Protein AF-A0A195DJN8-F1 (afdb_monomer_lite)

InterPro domains:
  IPR000048 IQ motif, EF-hand binding site [PF00612] (98-115)
  IPR000048 IQ motif, EF-hand binding site [SM00015] (95-117)
  IPR043408 IQ domain-containing protein K [PTHR34927] (9-127)

Foldseek 3Di:
DDPDQDPVNCCVPPPCVLQVVQLVVLVVVCVVVVVVVDVQAPDDSVQSSQQCCVQPPPVCVCSVVVRDRSCRDPVSVVVCVVVPDPDRDVVRYDDPVRVVVVVVVVVVVVVVCVDPVNVVVVVVVVVVD

Secondary structure (DSSP, 8-state):
--TT--HHHHIIIIIHHHHHHHHHHHHHHHHHTTTTT-SS-S--HHHHHHHHHHHT-TT-THHHHS---GGGSHHHHHHHHHSPPPPPPHHHHS-HHHHHHHHHHHHHHHHHHHSHHHHHHHHHHHH--

Radius of gyration: 24.48 Å; chains: 1; bounding box: 56×35×69 Å

pLDDT: mean 92.38, std 8.27, range [47.19, 98.31]

Organism: NCBI:txid471704

Sequence (129 aa):
MNSSESVPDYLNKNIFPILLNAMEEMLLEADRRNALETHKCSFNGLDYLAEILWNRNSRHPSRLCTWQGVFNIPQFKLWLKLHPRPIYPKSWLWTKEEAALHIQRYVRGWLVRKKTDVQEMRQFWKVLV

Structure (mmCIF, N/CA/C/O backbone):
data_AF-A0A195DJN8-F1
#
_entry.id   AF-A0A195DJN8-F1
#
loop_
_atom_site.group_PDB
_atom_site.id
_atom_site.type_symbol
_atom_site.label_atom_id
_atom_site.label_alt_id
_atom_site.label_comp_id
_atom_site.label_asym_id
_atom_site.label_entity_id
_atom_site.label_seq_id
_atom_site.pdbx_PDB_ins_code
_atom_site.Cartn_x
_atom_site.Cartn_y
_atom_site.Cartn_z
_atom_site.occupancy
_atom_site.B_iso_or_equiv
_atom_site.auth_seq_id
_atom_site.auth_comp_id
_atom_site.auth_asym_id
_atom_site.auth_atom_id
_atom_site.pdbx_PDB_model_num
ATOM 1 N N . MET A 1 1 ? -22.239 -10.154 32.881 1.00 47.19 1 MET A N 1
ATOM 2 C CA . MET A 1 1 ? -22.481 -9.372 31.650 1.00 47.19 1 MET A CA 1
ATOM 3 C C . MET A 1 1 ? -23.629 -8.430 31.959 1.00 47.19 1 MET A C 1
ATOM 5 O O . MET A 1 1 ? -24.714 -8.927 32.222 1.00 47.19 1 MET A O 1
ATOM 9 N N . ASN A 1 2 ? -23.383 -7.120 32.055 1.00 49.97 2 ASN A N 1
ATOM 10 C CA . ASN A 1 2 ? -24.451 -6.165 32.357 1.00 49.97 2 ASN A CA 1
ATOM 11 C C . ASN A 1 2 ? -25.369 -6.039 31.141 1.00 49.97 2 ASN A C 1
ATOM 13 O O . ASN A 1 2 ? -24.954 -5.628 30.061 1.00 49.97 2 ASN A O 1
ATOM 17 N N . SER A 1 3 ? -26.615 -6.441 31.334 1.00 65.19 3 SER A N 1
ATOM 18 C CA . SER A 1 3 ? -27.728 -6.283 30.412 1.00 65.19 3 SER A CA 1
ATOM 19 C C . SER A 1 3 ? -28.087 -4.800 30.271 1.00 65.19 3 SER A C 1
ATOM 21 O O . SER A 1 3 ? -28.714 -4.249 31.172 1.00 65.19 3 SER A O 1
ATOM 23 N N . SER A 1 4 ? -27.634 -4.173 29.173 1.00 72.06 4 SER A N 1
ATOM 24 C CA . SER A 1 4 ? -28.248 -3.030 28.445 1.00 72.06 4 SER A CA 1
ATOM 25 C C . SER A 1 4 ? -27.249 -2.101 27.728 1.00 72.06 4 SER A C 1
ATOM 27 O O . SER A 1 4 ? -27.615 -0.982 27.386 1.00 72.06 4 SER A O 1
ATOM 29 N N . GLU A 1 5 ? -26.003 -2.508 27.450 1.00 78.00 5 GLU A N 1
ATOM 30 C CA . GLU A 1 5 ? -25.167 -1.681 26.561 1.00 78.00 5 GLU A CA 1
ATOM 31 C C . GLU A 1 5 ? -25.736 -1.759 25.136 1.00 78.00 5 GLU A C 1
ATOM 33 O O . GLU A 1 5 ? -25.813 -2.841 24.545 1.00 78.00 5 GLU A O 1
ATOM 38 N N . SER A 1 6 ? -26.205 -0.624 24.610 1.00 92.44 6 SER A N 1
ATOM 39 C CA . SER A 1 6 ? -26.686 -0.554 23.235 1.00 92.44 6 SER A CA 1
ATOM 40 C C . SER A 1 6 ? -25.517 -0.784 22.272 1.00 92.44 6 SER A C 1
ATOM 42 O O . SER A 1 6 ? -24.358 -0.522 22.602 1.00 92.44 6 SER A O 1
ATOM 44 N N . VAL A 1 7 ? -25.796 -1.275 21.061 1.00 94.75 7 VAL A N 1
ATOM 45 C CA . VAL A 1 7 ? -24.742 -1.464 20.046 1.00 94.75 7 VAL A CA 1
ATOM 46 C C . VAL A 1 7 ? -23.931 -0.172 19.821 1.00 94.75 7 VAL A C 1
ATOM 48 O O . VAL A 1 7 ? -22.701 -0.259 19.823 1.00 94.75 7 VAL A O 1
ATOM 51 N N . PRO A 1 8 ? -24.553 1.022 19.695 1.00 95.19 8 PRO A N 1
ATOM 52 C CA . PRO A 1 8 ? -23.814 2.283 19.621 1.00 95.19 8 PRO A CA 1
ATOM 53 C C . PRO A 1 8 ? -22.890 2.537 20.816 1.00 95.19 8 PRO A C 1
ATOM 55 O O . PRO A 1 8 ? -21.738 2.918 20.614 1.00 95.19 8 PRO A O 1
ATOM 58 N N . ASP A 1 9 ? -23.354 2.289 22.043 1.00 96.00 9 ASP A N 1
ATOM 59 C CA . ASP A 1 9 ? -22.544 2.505 23.248 1.00 96.00 9 ASP A CA 1
ATOM 60 C C . ASP A 1 9 ? -21.325 1.582 23.270 1.00 96.00 9 ASP A C 1
ATOM 62 O O . ASP A 1 9 ? -20.206 2.029 23.531 1.00 96.00 9 ASP A O 1
ATOM 66 N N . TYR A 1 10 ? -21.514 0.312 22.896 1.00 95.19 10 TYR A N 1
ATOM 67 C CA . TYR A 1 10 ? -20.417 -0.643 22.795 1.00 95.19 10 TYR A CA 1
ATOM 68 C C . TYR A 1 10 ? -19.367 -0.193 21.770 1.00 95.19 10 TYR A C 1
ATOM 70 O O . TYR A 1 10 ? -18.168 -0.254 22.057 1.00 95.19 10 TYR A O 1
ATOM 78 N N . LEU A 1 11 ? -19.792 0.272 20.589 1.00 95.94 11 LEU A N 1
ATOM 79 C CA . LEU A 1 11 ? -18.881 0.755 19.546 1.00 95.94 11 LEU A CA 1
ATOM 80 C C . LEU A 1 11 ? -18.117 2.002 20.001 1.00 95.94 11 LEU A C 1
ATOM 82 O O . LEU A 1 11 ? -16.886 2.020 19.913 1.00 95.94 11 LEU A O 1
ATOM 86 N N . ASN A 1 12 ? -18.830 2.996 20.539 1.00 96.06 12 ASN A N 1
ATOM 87 C CA . ASN A 1 12 ? -18.260 4.250 21.036 1.00 96.06 12 ASN A CA 1
ATOM 88 C C . ASN A 1 12 ? -17.237 4.020 22.149 1.00 96.06 12 ASN A C 1
ATOM 90 O O . ASN A 1 12 ? -16.219 4.704 22.208 1.00 96.06 12 ASN A O 1
ATOM 94 N N . LYS A 1 13 ? -17.492 3.047 23.025 1.00 95.31 13 LYS A N 1
ATOM 95 C CA . LYS A 1 13 ? -16.637 2.773 24.178 1.00 95.31 13 LYS A CA 1
ATOM 96 C C . LYS A 1 13 ? -15.462 1.853 23.859 1.00 95.31 13 LYS A C 1
ATOM 98 O O . LYS A 1 13 ? -14.372 2.067 24.380 1.00 95.31 13 LYS A O 1
ATOM 103 N N . ASN A 1 14 ? -15.672 0.817 23.044 1.00 93.00 14 ASN A N 1
ATOM 104 C CA . ASN A 1 14 ? -14.712 -0.286 22.917 1.00 93.00 14 ASN A CA 1
ATOM 105 C C . ASN A 1 14 ? -14.000 -0.344 21.559 1.00 93.00 14 ASN A C 1
ATOM 107 O O . ASN A 1 14 ? -12.897 -0.884 21.489 1.00 93.00 14 ASN A O 1
ATOM 111 N N . ILE A 1 15 ? -14.608 0.170 20.483 1.00 94.00 15 ILE A N 1
ATOM 112 C CA . ILE A 1 15 ? -14.088 0.008 19.114 1.00 94.00 15 ILE A CA 1
ATOM 113 C C . ILE A 1 15 ? -13.551 1.327 18.565 1.00 94.00 15 ILE A C 1
ATOM 115 O O . ILE A 1 15 ? -12.386 1.405 18.173 1.00 94.00 15 ILE A O 1
ATOM 119 N N . PHE A 1 16 ? -14.375 2.374 18.553 1.00 96.00 16 PHE A N 1
ATOM 120 C CA . PHE A 1 16 ? -14.033 3.653 17.933 1.00 96.00 16 PHE A CA 1
ATOM 121 C C . PHE A 1 16 ? -12.806 4.347 18.527 1.00 96.00 16 PHE A C 1
ATOM 123 O O . PHE A 1 16 ? -12.021 4.849 17.729 1.00 96.00 16 PHE A O 1
ATOM 130 N N . PRO A 1 17 ? -12.531 4.319 19.845 1.00 95.62 17 PRO A N 1
ATOM 131 C CA . PRO A 1 17 ? -11.326 4.956 20.374 1.00 95.62 17 PRO A CA 1
ATOM 132 C C . PRO A 1 17 ? -10.034 4.371 19.792 1.00 95.62 17 PRO A C 1
ATOM 134 O O . PRO A 1 17 ? -9.046 5.075 19.636 1.00 95.62 17 PRO A O 1
ATOM 137 N N . ILE A 1 18 ? -10.026 3.082 19.446 1.00 94.69 18 ILE A N 1
ATOM 138 C CA . ILE A 1 18 ? -8.861 2.431 18.834 1.00 94.69 18 ILE A CA 1
ATOM 139 C C . ILE A 1 18 ? -8.890 2.636 17.319 1.00 94.69 18 ILE A C 1
ATOM 141 O O . ILE A 1 18 ? -7.882 2.997 16.715 1.00 94.69 18 ILE A O 1
ATOM 145 N N . LEU A 1 19 ? -10.050 2.399 16.704 1.00 96.00 19 LEU A N 1
ATOM 146 C CA . LEU A 1 19 ? -10.188 2.406 15.254 1.00 96.00 19 LEU A CA 1
ATOM 147 C C . LEU A 1 19 ? -10.061 3.812 14.659 1.00 96.00 19 LEU A C 1
ATOM 149 O O . LEU A 1 19 ? -9.367 3.960 13.662 1.00 96.00 19 LEU A O 1
ATOM 153 N N . LEU A 1 20 ? -10.678 4.833 15.261 1.00 97.50 20 LEU A N 1
ATOM 154 C CA . LEU A 1 20 ? -10.609 6.211 14.762 1.00 97.50 20 LEU A CA 1
ATOM 155 C C . LEU A 1 20 ? -9.179 6.750 14.816 1.00 97.50 20 LEU A C 1
ATOM 157 O O . LEU A 1 20 ? -8.717 7.293 13.821 1.00 97.50 20 LEU A O 1
ATOM 161 N N . ASN A 1 21 ? -8.451 6.502 15.910 1.00 96.25 21 ASN A N 1
ATOM 162 C CA . ASN A 1 21 ? -7.038 6.876 16.016 1.00 96.25 21 ASN A CA 1
ATOM 163 C C . ASN A 1 21 ? -6.187 6.186 14.932 1.00 96.25 21 ASN A C 1
ATOM 165 O O . ASN A 1 21 ? -5.385 6.824 14.256 1.00 96.25 21 ASN A O 1
ATOM 169 N N . ALA A 1 22 ? -6.396 4.884 14.704 1.00 97.38 22 ALA A N 1
ATOM 170 C CA . ALA A 1 22 ? -5.688 4.164 13.644 1.00 97.38 22 ALA A CA 1
ATOM 171 C C . ALA A 1 22 ? -6.072 4.657 12.233 1.00 97.38 22 ALA A C 1
ATOM 173 O O . ALA A 1 22 ? -5.229 4.675 11.337 1.00 97.38 22 ALA A O 1
ATOM 174 N N . MET A 1 23 ? -7.332 5.052 12.022 1.00 98.06 23 MET A N 1
ATOM 175 C CA . MET A 1 23 ? -7.810 5.622 10.760 1.00 98.06 23 MET A CA 1
ATOM 176 C C . MET A 1 23 ? -7.237 7.013 10.502 1.00 98.06 23 MET A C 1
ATOM 178 O O . MET A 1 23 ? -6.890 7.302 9.361 1.00 98.06 23 MET A O 1
ATOM 182 N N . GLU A 1 24 ? -7.099 7.847 11.530 1.00 98.00 24 GLU A N 1
ATOM 183 C CA . GLU A 1 24 ? -6.436 9.148 11.428 1.00 98.00 24 GLU A CA 1
ATOM 184 C C . GLU A 1 24 ? -4.978 8.978 10.977 1.00 98.00 24 GLU A C 1
ATOM 186 O O . GLU A 1 24 ? -4.579 9.551 9.964 1.00 98.00 24 GLU A O 1
ATOM 191 N N . GLU A 1 25 ? -4.210 8.102 11.636 1.00 97.62 25 GLU A N 1
ATOM 192 C CA . GLU A 1 25 ? -2.831 7.788 11.229 1.00 97.62 25 GLU A CA 1
ATOM 193 C C . GLU A 1 25 ? -2.758 7.221 9.803 1.00 97.62 25 GLU A C 1
ATOM 195 O O . GLU A 1 25 ? -1.872 7.581 9.027 1.00 97.62 25 GLU A O 1
ATOM 200 N N . MET A 1 26 ? -3.714 6.365 9.431 1.00 97.94 26 MET A N 1
ATOM 201 C CA . MET A 1 26 ? -3.807 5.810 8.080 1.00 97.94 26 MET A CA 1
ATOM 202 C C . MET A 1 26 ? -4.036 6.896 7.028 1.00 97.94 26 MET A C 1
ATOM 204 O O . MET A 1 26 ? -3.400 6.854 5.976 1.00 97.94 26 MET A O 1
ATOM 208 N N . LEU A 1 27 ? -4.904 7.872 7.305 1.00 97.50 27 LEU A N 1
ATOM 209 C CA . LEU A 1 27 ? -5.178 8.987 6.397 1.00 97.50 27 LEU A CA 1
ATOM 210 C C . LEU A 1 27 ? -3.981 9.934 6.280 1.00 97.50 27 LEU A C 1
ATOM 212 O O . LEU A 1 27 ? -3.658 10.350 5.170 1.00 97.50 27 LEU A O 1
ATOM 216 N N . LEU A 1 28 ? -3.283 10.214 7.384 1.00 97.62 28 LEU A N 1
ATOM 217 C CA . LEU A 1 28 ? -2.043 10.996 7.362 1.00 97.62 28 LEU A CA 1
ATOM 218 C C . LEU A 1 28 ? -0.954 10.303 6.532 1.00 97.62 28 LEU A C 1
ATOM 220 O O . LEU A 1 28 ? -0.271 10.942 5.734 1.00 97.62 28 LEU A O 1
ATOM 224 N N . GLU A 1 29 ? -0.805 8.984 6.668 1.00 96.31 29 GLU A N 1
ATOM 225 C CA . GLU A 1 29 ? 0.146 8.221 5.857 1.00 96.31 29 GLU A CA 1
ATOM 226 C C . GLU A 1 29 ? -0.280 8.148 4.382 1.00 96.31 29 GLU A C 1
ATOM 228 O O . GLU A 1 29 ? 0.573 8.192 3.489 1.00 96.31 29 GLU A O 1
ATOM 233 N N . ALA A 1 30 ? -1.585 8.056 4.111 1.00 95.81 30 ALA A N 1
ATOM 234 C CA . ALA A 1 30 ? -2.126 8.111 2.759 1.00 95.81 30 ALA A CA 1
ATOM 235 C C . ALA A 1 30 ? -1.793 9.452 2.092 1.00 95.81 30 ALA A C 1
ATOM 237 O O . ALA A 1 30 ? -1.301 9.462 0.963 1.00 95.81 30 ALA A O 1
ATOM 238 N N . ASP A 1 31 ? -1.999 10.563 2.800 1.00 95.50 31 ASP A N 1
ATOM 239 C CA . ASP A 1 31 ? -1.661 11.911 2.340 1.00 95.50 31 ASP A CA 1
ATOM 240 C C . ASP A 1 31 ? -0.154 12.058 2.090 1.00 95.50 31 ASP A C 1
ATOM 242 O O . ASP A 1 31 ? 0.273 12.420 0.994 1.00 95.50 31 ASP A O 1
ATOM 246 N N . ARG A 1 32 ? 0.679 11.614 3.043 1.00 94.06 32 ARG A N 1
ATOM 247 C CA . ARG A 1 32 ? 2.148 11.617 2.915 1.00 94.06 32 ARG A CA 1
ATOM 248 C C . ARG A 1 32 ? 2.645 10.862 1.677 1.00 94.06 32 ARG A C 1
ATOM 250 O O . ARG A 1 32 ? 3.702 11.183 1.134 1.00 94.06 32 ARG A O 1
ATOM 257 N N . ARG A 1 33 ? 1.916 9.831 1.238 1.00 90.62 33 ARG A N 1
ATOM 258 C CA . ARG A 1 33 ? 2.216 9.037 0.030 1.00 90.62 33 ARG A CA 1
ATOM 259 C C . ARG A 1 33 ? 1.482 9.522 -1.222 1.00 90.62 33 ARG A C 1
ATOM 261 O O . ARG A 1 33 ? 1.561 8.857 -2.255 1.00 90.62 33 ARG A O 1
ATOM 268 N N . ASN A 1 34 ? 0.773 10.643 -1.137 1.00 90.44 34 ASN A N 1
ATOM 269 C CA . ASN A 1 34 ? -0.107 11.182 -2.167 1.00 90.44 34 ASN A CA 1
ATOM 270 C C . ASN A 1 34 ? -1.176 10.188 -2.668 1.00 90.44 34 ASN A C 1
ATOM 272 O O . ASN A 1 34 ? -1.603 10.222 -3.824 1.00 90.44 34 ASN A O 1
ATOM 276 N N . ALA A 1 35 ? -1.587 9.253 -1.810 1.00 92.50 35 ALA A N 1
ATOM 277 C CA . ALA A 1 35 ? -2.550 8.204 -2.129 1.00 92.50 35 ALA A CA 1
ATOM 278 C C . ALA A 1 35 ? -4.003 8.709 -2.126 1.00 92.50 35 ALA A C 1
ATOM 280 O O . ALA A 1 35 ? -4.870 8.049 -2.693 1.00 92.50 35 ALA A O 1
ATOM 281 N N . LEU A 1 36 ? -4.268 9.871 -1.514 1.00 91.94 36 LEU A N 1
ATOM 282 C CA . LEU A 1 36 ? -5.586 10.514 -1.534 1.00 91.94 36 LEU A CA 1
ATOM 283 C C . LEU A 1 36 ? -5.918 11.095 -2.917 1.00 91.94 36 LEU A C 1
ATOM 285 O O . LEU A 1 36 ? -7.062 11.018 -3.357 1.00 91.94 36 LEU A O 1
ATOM 289 N N . GLU A 1 37 ? -4.910 11.609 -3.624 1.00 89.88 37 GLU A N 1
ATOM 290 C CA . GLU A 1 37 ? -5.054 12.130 -4.989 1.00 89.88 37 GLU A CA 1
ATOM 291 C C . GLU A 1 37 ? -4.753 11.059 -6.052 1.00 89.88 37 GLU A C 1
ATOM 293 O O . GLU A 1 37 ? -5.339 11.041 -7.137 1.00 89.88 37 GLU A O 1
ATOM 298 N N . THR A 1 38 ? -3.841 10.126 -5.752 1.00 86.19 38 THR A N 1
ATOM 299 C CA . THR A 1 38 ? -3.386 9.108 -6.707 1.00 86.19 38 THR A CA 1
ATOM 300 C C . THR A 1 38 ? -4.190 7.816 -6.582 1.00 86.19 38 THR A C 1
ATOM 302 O O . THR A 1 38 ? -3.844 6.916 -5.817 1.00 86.19 38 THR A O 1
ATOM 305 N N . HIS A 1 39 ? -5.201 7.650 -7.439 1.00 75.75 39 HIS A N 1
ATOM 306 C CA . HIS A 1 39 ? -6.042 6.440 -7.483 1.00 75.75 39 HIS A CA 1
ATOM 307 C C . HIS A 1 39 ? -5.293 5.119 -7.752 1.00 75.75 39 HIS A C 1
ATOM 309 O O . HIS A 1 39 ? -5.834 4.041 -7.517 1.00 75.75 39 HIS A O 1
ATOM 315 N N . LYS A 1 40 ? -4.078 5.177 -8.307 1.00 83.25 40 LYS A N 1
ATOM 316 C CA . LYS A 1 40 ? -3.286 4.012 -8.731 1.00 83.25 40 LYS A CA 1
ATOM 317 C C . LYS A 1 40 ? -1.918 4.028 -8.056 1.00 83.25 40 LYS A C 1
ATOM 319 O O . LYS A 1 40 ? -0.926 4.400 -8.676 1.00 83.25 40 LYS A O 1
ATOM 324 N N . CYS A 1 41 ? -1.880 3.638 -6.788 1.00 85.19 41 CYS A N 1
ATOM 325 C CA . CYS A 1 41 ? -0.665 3.607 -5.980 1.00 85.19 41 CYS A CA 1
ATOM 326 C C . CYS A 1 41 ? -0.513 2.275 -5.232 1.00 85.19 41 CYS A C 1
ATOM 328 O O . CYS A 1 41 ? -1.402 1.422 -5.240 1.00 85.19 41 CYS A O 1
ATOM 330 N N . SER A 1 42 ? 0.645 2.092 -4.602 1.00 87.88 42 SER A N 1
ATOM 331 C CA . SER A 1 42 ? 0.984 0.899 -3.824 1.00 87.88 42 SER A CA 1
ATOM 332 C C . SER A 1 42 ? 0.379 0.896 -2.423 1.00 87.88 42 SER A C 1
ATOM 334 O O . SER A 1 42 ? 0.394 -0.137 -1.753 1.00 87.88 42 SER A O 1
ATOM 336 N N . PHE A 1 43 ? -0.123 2.043 -1.960 1.00 92.38 43 PHE A N 1
ATOM 337 C CA . PHE A 1 43 ? -0.672 2.181 -0.622 1.00 92.38 43 PHE A CA 1
ATOM 338 C C . PHE A 1 43 ? -2.052 1.527 -0.523 1.00 92.38 43 PHE A C 1
ATOM 340 O O . PHE A 1 43 ? -2.925 1.739 -1.361 1.00 92.38 43 PHE A O 1
ATOM 347 N N . ASN A 1 44 ? -2.257 0.749 0.538 1.00 92.19 44 ASN A N 1
ATOM 348 C CA . ASN A 1 44 ? -3.531 0.124 0.853 1.00 92.19 44 ASN A CA 1
ATOM 349 C C . ASN A 1 44 ? -3.888 0.433 2.312 1.00 92.19 44 ASN A C 1
ATOM 351 O O . ASN A 1 44 ? -3.194 0.002 3.233 1.00 92.19 44 ASN A O 1
ATOM 355 N N . GLY A 1 45 ? -4.977 1.177 2.521 1.00 94.88 45 GLY A N 1
ATOM 356 C CA . GLY A 1 45 ? -5.393 1.598 3.861 1.00 94.88 45 GLY A CA 1
ATOM 357 C C . GLY A 1 45 ? -5.797 0.434 4.771 1.00 94.88 45 GLY A C 1
ATOM 358 O O . GLY A 1 45 ? -5.525 0.473 5.967 1.00 94.88 45 GLY A O 1
ATOM 359 N N . LEU A 1 46 ? -6.382 -0.636 4.221 1.00 94.50 46 LEU A N 1
ATOM 360 C CA . LEU A 1 46 ? -6.745 -1.824 5.003 1.00 94.50 46 LEU A CA 1
ATOM 361 C C . LEU A 1 46 ? -5.506 -2.589 5.471 1.00 94.50 46 LEU A C 1
ATOM 363 O O . LEU A 1 46 ? -5.477 -3.064 6.603 1.00 94.50 46 LEU A O 1
ATOM 367 N N . ASP A 1 47 ? -4.479 -2.678 4.625 1.00 95.38 47 ASP A N 1
ATOM 368 C CA . ASP A 1 47 ? -3.197 -3.282 4.993 1.00 95.38 47 ASP A CA 1
ATOM 369 C C . ASP A 1 47 ? -2.526 -2.503 6.125 1.00 95.38 47 ASP A C 1
ATOM 371 O O . ASP A 1 47 ? -2.059 -3.095 7.097 1.00 95.38 47 ASP A O 1
ATOM 375 N N . TYR A 1 48 ? -2.534 -1.172 6.020 1.00 96.75 48 TYR A N 1
ATOM 376 C CA . TYR A 1 48 ? -1.985 -0.290 7.043 1.00 96.75 48 TYR A CA 1
ATOM 377 C C . TYR A 1 48 ? -2.729 -0.430 8.380 1.00 96.75 48 TYR A C 1
ATOM 379 O O . TYR A 1 48 ? -2.107 -0.626 9.425 1.00 96.75 48 TYR A O 1
ATOM 387 N N . LEU A 1 49 ? -4.068 -0.412 8.352 1.00 97.31 49 LEU A N 1
ATOM 388 C CA . LEU A 1 49 ? -4.889 -0.626 9.547 1.00 97.31 49 LEU A CA 1
ATOM 389 C C . LEU A 1 49 ? -4.637 -2.002 10.170 1.00 97.31 49 LEU A C 1
ATOM 391 O O . LEU A 1 49 ? -4.481 -2.100 11.386 1.00 97.31 49 LEU A O 1
ATOM 395 N N . ALA A 1 50 ? -4.565 -3.061 9.361 1.00 95.88 50 ALA A N 1
ATOM 396 C CA . ALA A 1 50 ? -4.286 -4.407 9.853 1.00 95.88 50 ALA A CA 1
ATOM 397 C C . ALA A 1 50 ? -2.920 -4.486 10.553 1.00 95.88 50 ALA A C 1
ATOM 399 O O . ALA A 1 50 ? -2.812 -5.109 11.611 1.00 95.88 50 ALA A O 1
ATOM 400 N N . GLU A 1 51 ? -1.898 -3.824 10.004 1.00 97.19 51 GLU A N 1
ATOM 401 C CA . GLU A 1 51 ? -0.571 -3.740 10.613 1.00 97.19 51 GLU A CA 1
ATOM 402 C C . GLU A 1 51 ? -0.604 -3.039 11.974 1.00 97.19 51 GLU A C 1
ATOM 404 O O . GLU A 1 51 ? -0.127 -3.593 12.969 1.00 97.19 51 GLU A O 1
ATOM 409 N N . ILE A 1 52 ? -1.199 -1.845 12.046 1.00 96.69 52 ILE A N 1
ATOM 410 C CA . ILE A 1 52 ? -1.262 -1.077 13.295 1.00 96.69 52 ILE A CA 1
ATOM 411 C C . ILE A 1 52 ? -2.059 -1.832 14.357 1.00 96.69 52 ILE A C 1
ATOM 413 O O . ILE A 1 52 ? -1.580 -2.005 15.479 1.00 96.69 52 ILE A O 1
ATOM 417 N N . LEU A 1 53 ? -3.254 -2.317 14.012 1.00 95.88 53 LEU A N 1
ATOM 418 C CA . LEU A 1 53 ? -4.133 -3.004 14.960 1.00 95.88 53 LEU A CA 1
ATOM 419 C C . LEU A 1 53 ? -3.513 -4.311 15.471 1.00 95.88 53 LEU A C 1
ATOM 421 O O . LEU A 1 53 ? -3.709 -4.678 16.631 1.00 95.88 53 LEU A O 1
ATOM 425 N N . TRP A 1 54 ? -2.736 -5.010 14.640 1.00 96.25 54 TRP A N 1
ATOM 426 C CA . TRP A 1 54 ? -2.016 -6.212 15.057 1.00 96.25 54 TRP A CA 1
ATOM 427 C C . TRP A 1 54 ? -0.893 -5.913 16.049 1.00 96.25 54 TRP A C 1
ATOM 429 O O . TRP A 1 54 ? -0.792 -6.591 17.081 1.00 96.25 54 TRP A O 1
ATOM 439 N N . ASN A 1 55 ? -0.045 -4.933 15.721 1.00 96.62 55 ASN A N 1
ATOM 440 C CA . ASN A 1 55 ? 1.157 -4.618 16.490 1.00 96.62 55 ASN A CA 1
ATOM 441 C C . ASN A 1 55 ? 0.835 -3.884 17.794 1.00 96.62 55 ASN A C 1
ATOM 443 O O . ASN A 1 55 ? 1.474 -4.139 18.812 1.00 96.62 55 ASN A O 1
ATOM 447 N N . ARG A 1 56 ? -0.192 -3.026 17.796 1.00 95.38 56 ARG A N 1
ATOM 448 C CA . ARG A 1 56 ? -0.633 -2.266 18.977 1.00 95.38 56 ARG A CA 1
ATOM 449 C C . ARG A 1 56 ? -1.718 -2.971 19.793 1.00 95.38 56 ARG A C 1
ATOM 451 O O . ARG A 1 56 ? -2.398 -2.346 20.604 1.00 95.38 56 ARG A O 1
ATOM 458 N N . ASN A 1 57 ? -1.902 -4.274 19.597 1.00 94.06 57 ASN A N 1
ATOM 459 C CA . ASN A 1 57 ? -2.877 -5.040 20.359 1.00 94.06 57 ASN A CA 1
ATOM 460 C C . ASN A 1 57 ? -2.474 -5.093 21.844 1.00 94.06 57 ASN A C 1
ATOM 462 O O . ASN A 1 57 ? -1.497 -5.748 22.203 1.00 94.06 57 ASN A O 1
ATOM 466 N N . SER A 1 58 ? -3.266 -4.460 22.714 1.00 92.44 58 SER A N 1
ATOM 467 C CA . SER A 1 58 ? -3.016 -4.389 24.162 1.00 92.44 58 SER A CA 1
ATOM 468 C C . SER A 1 58 ? -2.966 -5.755 24.854 1.00 92.44 58 SER A C 1
ATOM 470 O O . SER A 1 58 ? -2.344 -5.890 25.904 1.00 92.44 58 SER A O 1
ATOM 472 N N . ARG A 1 59 ? -3.559 -6.796 24.254 1.00 94.88 59 ARG A N 1
ATOM 473 C CA . ARG A 1 59 ? -3.472 -8.184 24.744 1.00 94.88 59 ARG A CA 1
ATOM 474 C C . ARG A 1 59 ? -2.135 -8.852 24.426 1.00 94.88 59 ARG A C 1
ATOM 476 O O . ARG A 1 59 ? -1.839 -9.911 24.971 1.00 94.88 59 ARG A O 1
ATOM 483 N N . HIS A 1 60 ? -1.330 -8.252 23.552 1.00 95.75 60 HIS A N 1
ATOM 484 C CA . HIS A 1 60 ? -0.008 -8.740 23.169 1.00 95.75 60 HIS A CA 1
ATOM 485 C C . HIS A 1 60 ? 1.034 -7.603 23.158 1.00 95.75 60 HIS A C 1
ATOM 487 O O . HIS A 1 60 ? 1.572 -7.286 22.094 1.00 95.75 60 HIS A O 1
ATOM 493 N N . PRO A 1 61 ? 1.373 -7.011 24.323 1.00 94.62 61 PRO A N 1
ATOM 494 C CA . PRO A 1 61 ? 2.255 -5.840 24.397 1.00 94.62 61 PRO A CA 1
ATOM 495 C C . PRO A 1 61 ? 3.647 -6.055 23.786 1.00 94.62 61 PRO A C 1
ATOM 497 O O . PRO A 1 61 ? 4.251 -5.119 23.272 1.00 94.62 61 PRO A O 1
ATOM 500 N N . SER A 1 62 ? 4.151 -7.294 23.782 1.00 95.88 62 SER A N 1
ATOM 501 C CA . SER A 1 62 ? 5.454 -7.646 23.200 1.00 95.88 62 SER A CA 1
ATOM 502 C C . SER A 1 62 ? 5.560 -7.381 21.692 1.00 95.88 62 SER A C 1
ATOM 504 O O . SER A 1 62 ? 6.671 -7.240 21.174 1.00 95.88 62 SER A O 1
ATOM 506 N N . ARG A 1 63 ? 4.429 -7.273 20.981 1.00 95.50 63 ARG A N 1
ATOM 507 C CA . ARG A 1 63 ? 4.399 -6.962 19.542 1.00 95.50 63 ARG A CA 1
ATOM 508 C C . ARG A 1 63 ? 4.818 -5.528 19.238 1.00 95.50 63 ARG A C 1
ATOM 510 O O . ARG A 1 63 ? 5.369 -5.286 18.173 1.00 95.50 63 ARG A O 1
ATOM 517 N N . LEU A 1 64 ? 4.654 -4.603 20.185 1.00 94.12 64 LEU A N 1
ATOM 518 C CA . LEU A 1 64 ? 5.168 -3.236 20.045 1.00 94.12 64 LEU A CA 1
ATOM 519 C C . LEU A 1 64 ? 6.699 -3.218 19.947 1.00 94.12 64 LEU A C 1
ATOM 521 O O . LEU A 1 64 ? 7.255 -2.431 19.189 1.00 94.12 64 LEU A O 1
ATOM 525 N N . CYS A 1 65 ? 7.377 -4.116 20.668 1.00 93.88 65 CYS A N 1
ATOM 526 C CA . CYS A 1 65 ? 8.836 -4.250 20.633 1.00 93.88 65 CYS A CA 1
ATOM 527 C C . CYS A 1 65 ? 9.336 -5.089 19.448 1.00 93.88 65 CYS A C 1
ATOM 529 O O . CYS A 1 65 ? 10.522 -5.073 19.134 1.00 93.88 65 CYS A O 1
ATOM 531 N N . THR A 1 66 ? 8.449 -5.849 18.807 1.00 94.31 66 THR A N 1
ATOM 532 C CA . THR A 1 66 ? 8.759 -6.725 17.671 1.00 94.31 66 THR A CA 1
ATOM 533 C C . THR A 1 66 ? 7.830 -6.412 16.501 1.00 94.31 66 THR A C 1
ATOM 535 O O . THR A 1 66 ? 7.094 -7.275 16.024 1.00 94.31 66 THR A O 1
ATOM 538 N N . TRP A 1 67 ? 7.857 -5.149 16.057 1.00 95.50 67 TRP A N 1
ATOM 539 C CA . TRP A 1 67 ? 6.962 -4.651 15.011 1.00 95.50 67 TRP A CA 1
ATOM 540 C C . TRP A 1 67 ? 7.045 -5.505 13.746 1.00 95.50 67 TRP A C 1
ATOM 542 O O . TRP A 1 67 ? 8.114 -5.692 13.160 1.00 95.50 67 TRP A O 1
ATOM 552 N N . GLN A 1 68 ? 5.896 -6.007 13.306 1.00 95.81 68 GLN A N 1
ATOM 553 C CA . GLN A 1 68 ? 5.793 -6.896 12.165 1.00 95.81 68 GLN A CA 1
ATOM 554 C C . GLN A 1 68 ? 4.990 -6.244 11.045 1.00 95.81 68 GLN A C 1
ATOM 556 O O . GLN A 1 68 ? 3.820 -5.917 11.226 1.00 95.81 68 GLN A O 1
ATOM 561 N N . GLY A 1 69 ? 5.612 -6.111 9.870 1.00 95.94 69 GLY A N 1
ATOM 562 C CA . GLY A 1 69 ? 4.918 -5.646 8.670 1.00 95.94 69 GLY A CA 1
ATOM 563 C C . GLY A 1 69 ? 3.744 -6.558 8.293 1.00 95.94 69 GLY A C 1
ATOM 564 O O . GLY A 1 69 ? 3.817 -7.772 8.508 1.00 95.94 69 GLY A O 1
ATOM 565 N N . VAL A 1 70 ? 2.691 -6.005 7.687 1.00 95.38 70 VAL A N 1
ATOM 566 C CA . VAL A 1 70 ? 1.417 -6.701 7.417 1.00 95.38 70 VAL A CA 1
ATOM 567 C C . VAL A 1 70 ? 1.590 -8.062 6.727 1.00 95.38 70 VAL A C 1
ATOM 569 O O . VAL A 1 70 ? 1.002 -9.060 7.139 1.00 95.38 70 VAL A O 1
ATOM 572 N N . PHE A 1 71 ? 2.481 -8.150 5.734 1.00 93.88 71 PHE A N 1
ATOM 573 C CA . PHE A 1 71 ? 2.738 -9.374 4.963 1.00 93.88 71 PHE A CA 1
ATOM 574 C C . PHE A 1 71 ? 3.483 -10.465 5.751 1.00 93.88 71 PHE A C 1
ATOM 576 O O . PHE A 1 71 ? 3.548 -11.614 5.311 1.00 93.88 71 PHE A O 1
ATOM 583 N N . ASN A 1 72 ? 4.034 -10.119 6.916 1.00 96.25 72 ASN A N 1
ATOM 584 C CA . ASN A 1 72 ? 4.714 -11.040 7.821 1.00 96.25 72 ASN A CA 1
ATOM 585 C C . ASN A 1 72 ? 3.812 -11.525 8.966 1.00 96.25 72 ASN A C 1
ATOM 587 O O . ASN A 1 72 ? 4.184 -12.482 9.644 1.00 96.25 72 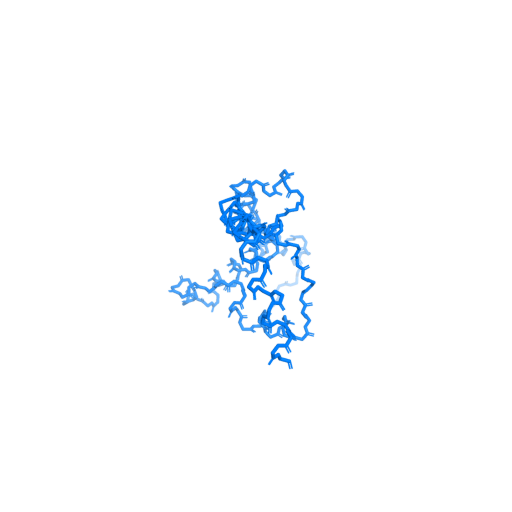ASN A O 1
ATOM 591 N N . ILE A 1 73 ? 2.631 -10.925 9.162 1.00 96.38 73 ILE A N 1
ATOM 592 C CA . ILE A 1 73 ? 1.657 -11.378 10.161 1.00 96.38 73 ILE A CA 1
ATOM 593 C C . ILE A 1 73 ? 1.215 -12.812 9.811 1.00 96.38 73 ILE A C 1
ATOM 595 O O . ILE A 1 73 ? 0.760 -13.038 8.685 1.00 96.38 73 ILE A O 1
ATOM 599 N N . PRO A 1 74 ? 1.298 -13.795 10.733 1.00 94.62 74 PRO A N 1
ATOM 600 C CA . PRO A 1 74 ? 1.090 -15.207 10.402 1.00 94.62 74 PRO A CA 1
ATOM 601 C C . PRO A 1 74 ? -0.261 -15.512 9.746 1.00 94.62 74 PRO A C 1
ATOM 603 O O . PRO A 1 74 ? -0.314 -16.193 8.722 1.00 94.62 74 PRO A O 1
ATOM 606 N N . GLN A 1 75 ? -1.353 -14.979 10.302 1.00 92.12 75 GLN A N 1
ATOM 607 C CA . GLN A 1 75 ? -2.709 -15.205 9.793 1.00 92.12 75 GLN A CA 1
ATOM 608 C C . GLN A 1 75 ? -2.895 -14.561 8.418 1.00 92.12 75 GLN A C 1
ATOM 610 O O . GLN 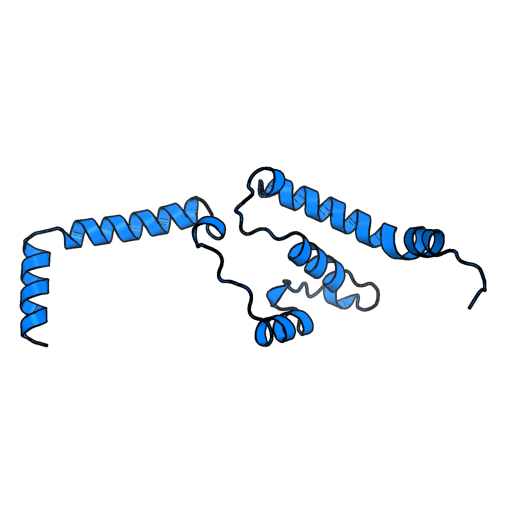A 1 75 ? -3.475 -15.169 7.521 1.00 92.12 75 GLN A O 1
ATOM 615 N N . PHE A 1 76 ? -2.354 -13.357 8.232 1.00 94.00 76 PHE A N 1
ATOM 616 C CA . PHE A 1 76 ? -2.434 -12.634 6.968 1.00 94.00 76 PHE A CA 1
ATOM 617 C C . PHE A 1 76 ? -1.632 -13.339 5.868 1.00 94.00 76 PHE A C 1
ATOM 619 O O . PHE A 1 76 ? -2.124 -13.547 4.760 1.00 94.00 76 PHE A O 1
ATOM 626 N N . LYS A 1 77 ? -0.422 -13.801 6.195 1.00 95.06 77 LYS A N 1
ATOM 627 C CA . LYS A 1 77 ? 0.432 -14.581 5.294 1.00 95.06 77 LYS A CA 1
ATOM 628 C C . LYS A 1 77 ? -0.224 -15.898 4.880 1.00 95.06 77 LYS A C 1
ATOM 630 O O . LYS A 1 77 ? -0.183 -16.258 3.704 1.00 95.06 77 LYS A O 1
ATOM 635 N N . LEU A 1 78 ? -0.848 -16.605 5.826 1.00 96.38 78 LEU A N 1
ATOM 636 C CA . LEU A 1 78 ? -1.604 -17.823 5.533 1.00 96.38 78 LEU A CA 1
ATOM 637 C C . LEU A 1 78 ? -2.801 -17.529 4.620 1.00 96.38 78 LEU A C 1
ATOM 639 O O . LEU A 1 78 ? -3.010 -18.245 3.642 1.00 96.38 78 LEU A O 1
ATOM 643 N N . TRP A 1 79 ? -3.542 -16.453 4.898 1.00 95.06 79 TRP A N 1
ATOM 644 C CA . TRP A 1 79 ? -4.676 -16.036 4.079 1.00 95.06 79 TRP A CA 1
ATOM 645 C C . TRP A 1 79 ? -4.268 -15.743 2.636 1.00 95.06 79 TRP A C 1
ATOM 647 O O . TRP A 1 79 ? -4.883 -16.276 1.719 1.00 95.06 79 TRP A O 1
ATOM 657 N N . LEU A 1 80 ? -3.199 -14.968 2.423 1.00 93.88 80 LEU A N 1
ATOM 658 C CA . LEU A 1 80 ? -2.699 -14.640 1.084 1.00 93.88 80 LEU A CA 1
ATOM 659 C C . LEU A 1 80 ? -2.164 -15.851 0.316 1.00 93.88 80 LEU A C 1
ATOM 661 O O . LEU A 1 80 ? -2.195 -15.853 -0.911 1.00 93.88 80 LEU A O 1
ATOM 665 N N . LYS A 1 81 ? -1.683 -16.884 1.015 1.00 95.38 81 LYS A N 1
ATOM 666 C CA . LYS A 1 81 ? -1.274 -18.141 0.376 1.00 95.38 81 LYS A CA 1
ATOM 667 C C . LYS A 1 81 ? -2.473 -18.886 -0.218 1.00 95.38 81 LYS A C 1
ATOM 669 O O . LYS A 1 81 ? -2.344 -19.479 -1.282 1.00 95.38 81 LYS A O 1
ATOM 674 N N . LEU A 1 82 ? -3.609 -18.868 0.479 1.00 97.19 82 LEU A N 1
ATOM 675 C CA . LEU A 1 82 ? -4.850 -19.512 0.036 1.00 97.19 82 LEU A CA 1
ATOM 676 C C . LEU A 1 82 ? -5.640 -18.632 -0.945 1.00 97.19 82 LEU A C 1
ATOM 678 O O . LEU A 1 82 ? -6.318 -19.149 -1.826 1.00 97.19 82 LEU A O 1
ATOM 682 N N . HIS A 1 83 ? -5.512 -17.311 -0.814 1.00 95.44 83 HIS A N 1
ATOM 683 C CA . HIS A 1 83 ? -6.230 -16.303 -1.591 1.00 95.44 83 HIS A CA 1
ATOM 684 C C . HIS A 1 83 ? -5.231 -15.270 -2.136 1.00 95.44 83 HIS A C 1
ATOM 686 O O . HIS A 1 83 ? -5.115 -14.164 -1.589 1.00 95.44 83 HIS A O 1
ATOM 692 N N . PRO A 1 84 ? -4.459 -15.626 -3.179 1.00 93.81 84 PRO A N 1
ATOM 693 C CA . PRO A 1 84 ? -3.458 -14.728 -3.733 1.00 93.81 84 PRO A CA 1
ATOM 694 C C . PRO A 1 84 ? -4.123 -13.459 -4.267 1.00 93.81 84 PRO A C 1
ATOM 696 O O . PRO A 1 84 ? -5.145 -13.505 -4.953 1.00 93.81 84 PRO A O 1
ATOM 699 N N . ARG A 1 85 ? -3.530 -12.304 -3.954 1.00 89.00 85 ARG A N 1
ATOM 700 C CA . ARG A 1 85 ? -4.006 -11.025 -4.486 1.00 89.00 85 ARG A CA 1
ATOM 701 C C . ARG A 1 85 ? -3.734 -10.933 -5.987 1.00 89.00 85 ARG A C 1
ATOM 703 O O . ARG A 1 85 ? -2.725 -11.470 -6.450 1.00 89.00 85 ARG A O 1
ATOM 710 N N . PRO A 1 86 ? -4.573 -10.198 -6.737 1.00 88.12 86 PRO A N 1
ATOM 711 C CA . PRO A 1 86 ? -4.260 -9.839 -8.110 1.00 88.12 86 PRO A CA 1
ATOM 712 C C . PRO A 1 86 ? -2.894 -9.153 -8.203 1.00 88.12 86 PRO A C 1
ATOM 714 O O . PRO A 1 86 ? -2.498 -8.392 -7.318 1.00 88.12 86 PRO A O 1
ATOM 717 N N . ILE A 1 87 ? -2.179 -9.412 -9.296 1.00 85.81 87 ILE A N 1
ATOM 718 C CA . ILE A 1 87 ? -0.902 -8.754 -9.562 1.00 85.81 87 ILE A CA 1
ATOM 719 C C . ILE A 1 87 ? -1.182 -7.287 -9.888 1.00 85.81 87 ILE A C 1
ATOM 721 O O . ILE A 1 87 ? -1.837 -6.979 -10.885 1.00 85.81 87 ILE A O 1
ATOM 725 N N . TYR A 1 88 ? -0.656 -6.381 -9.068 1.00 85.31 88 TYR A N 1
ATOM 726 C CA . TYR A 1 88 ? -0.716 -4.956 -9.365 1.00 85.31 88 TYR A CA 1
ATOM 727 C C . TYR A 1 88 ? 0.265 -4.591 -10.487 1.00 85.31 88 TYR A C 1
ATOM 729 O O . TYR A 1 88 ? 1.392 -5.101 -10.518 1.00 85.31 88 TYR A O 1
ATOM 737 N N . PRO A 1 89 ? -0.118 -3.685 -11.403 1.00 88.62 89 PRO A N 1
ATOM 738 C CA . PRO A 1 89 ? 0.809 -3.137 -12.380 1.00 88.62 89 PRO A CA 1
ATOM 739 C C . PRO A 1 89 ? 2.038 -2.527 -11.699 1.00 88.62 89 PRO A C 1
ATOM 741 O O . PRO A 1 89 ? 1.919 -1.801 -10.715 1.00 88.62 89 PRO A O 1
ATOM 744 N N . LYS A 1 90 ? 3.230 -2.754 -12.263 1.00 88.94 90 LYS A N 1
ATOM 745 C CA . LYS A 1 90 ? 4.489 -2.193 -11.732 1.00 88.94 90 LYS A CA 1
ATOM 746 C C . LYS A 1 90 ? 4.462 -0.669 -11.621 1.00 88.94 90 LYS A C 1
ATOM 748 O O . LYS A 1 90 ? 5.067 -0.118 -10.716 1.00 88.94 90 LYS A O 1
ATOM 753 N N . SER A 1 91 ? 3.717 -0.004 -12.502 1.00 84.81 91 SER A N 1
ATOM 754 C CA . SER A 1 91 ? 3.514 1.444 -12.459 1.00 84.81 91 SER A CA 1
ATOM 755 C C . SER A 1 91 ? 2.759 1.932 -11.219 1.00 84.81 91 SER A C 1
ATOM 757 O O . SER A 1 91 ? 2.811 3.119 -10.940 1.00 84.81 91 SER A O 1
ATOM 759 N N . TRP A 1 92 ? 2.039 1.059 -10.507 1.00 87.75 92 TRP A N 1
ATOM 760 C CA . TRP A 1 92 ? 1.393 1.397 -9.230 1.00 87.75 92 TRP A CA 1
ATOM 761 C C . TRP A 1 92 ? 2.338 1.142 -8.058 1.00 87.75 92 TRP A C 1
ATOM 763 O O . TRP A 1 92 ? 2.231 1.790 -7.025 1.00 87.75 92 TRP A O 1
ATOM 773 N N . LEU A 1 93 ? 3.231 0.160 -8.214 1.00 88.06 93 LEU A N 1
ATOM 774 C CA . LEU A 1 93 ? 4.111 -0.323 -7.156 1.00 88.06 93 LEU A CA 1
ATOM 775 C C . LEU A 1 93 ? 5.384 0.508 -7.013 1.00 88.06 93 LEU A C 1
ATOM 777 O O . LEU A 1 93 ? 5.831 0.730 -5.892 1.00 88.06 93 LEU A O 1
ATOM 781 N N . TRP A 1 94 ? 5.964 0.931 -8.134 1.00 88.75 94 TRP A N 1
ATOM 782 C CA . TRP A 1 94 ? 7.249 1.613 -8.150 1.00 88.75 94 TRP A CA 1
ATOM 783 C C . TRP A 1 94 ? 7.149 3.075 -7.758 1.00 88.75 94 TRP A C 1
ATOM 785 O O . TRP A 1 94 ? 6.260 3.795 -8.219 1.00 88.75 94 TRP A O 1
ATOM 795 N N . THR A 1 95 ? 8.140 3.539 -6.998 1.00 85.94 95 THR A N 1
ATOM 796 C CA . THR A 1 95 ? 8.375 4.979 -6.884 1.00 85.94 95 THR A CA 1
ATOM 797 C C . THR A 1 95 ? 8.853 5.544 -8.222 1.00 85.94 95 THR A C 1
ATOM 799 O O . THR A 1 95 ? 9.251 4.820 -9.144 1.00 85.94 95 THR A O 1
ATOM 802 N N . LYS A 1 96 ? 8.847 6.873 -8.340 1.00 86.88 96 LYS A N 1
ATOM 803 C CA . LYS A 1 96 ? 9.348 7.559 -9.533 1.00 86.88 96 LYS A CA 1
ATOM 804 C C . LYS A 1 96 ? 10.818 7.217 -9.803 1.00 86.88 96 LYS A C 1
ATOM 806 O O . LYS A 1 96 ? 11.202 7.024 -10.955 1.00 86.88 96 LYS A O 1
ATOM 811 N N . GLU A 1 97 ? 11.619 7.105 -8.751 1.00 91.50 97 GLU A N 1
ATOM 812 C CA . GLU A 1 97 ? 13.048 6.793 -8.792 1.00 91.50 97 GLU A CA 1
ATOM 813 C C . GLU A 1 97 ? 13.281 5.350 -9.252 1.00 91.50 97 GLU A C 1
ATOM 815 O O . GLU A 1 97 ? 14.088 5.112 -10.153 1.00 91.50 97 GLU A O 1
ATOM 820 N N . GLU A 1 98 ? 12.534 4.391 -8.698 1.00 93.38 98 GLU A N 1
ATOM 821 C CA . GLU A 1 98 ? 12.590 2.985 -9.112 1.00 93.38 98 GLU A CA 1
ATOM 822 C C . GLU A 1 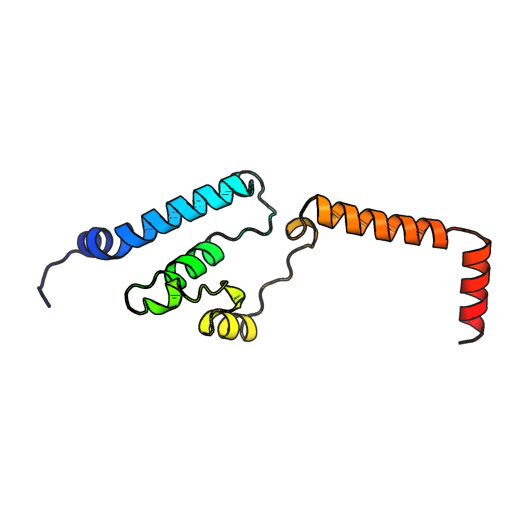98 ? 12.168 2.819 -10.575 1.00 93.38 98 GLU A C 1
ATOM 824 O O . GLU A 1 98 ? 12.862 2.170 -11.366 1.00 93.38 98 GLU A O 1
ATOM 829 N N . ALA A 1 99 ? 11.059 3.453 -10.966 1.00 92.94 99 ALA A N 1
ATOM 830 C CA . ALA A 1 99 ? 10.584 3.440 -12.342 1.00 92.94 99 ALA A CA 1
ATOM 831 C C . ALA A 1 99 ? 11.632 4.036 -13.294 1.00 92.94 99 ALA A C 1
ATOM 833 O O . ALA A 1 99 ? 11.944 3.429 -14.322 1.00 92.94 99 ALA A O 1
ATOM 834 N N . ALA A 1 100 ? 12.231 5.179 -12.939 1.00 96.00 100 ALA A 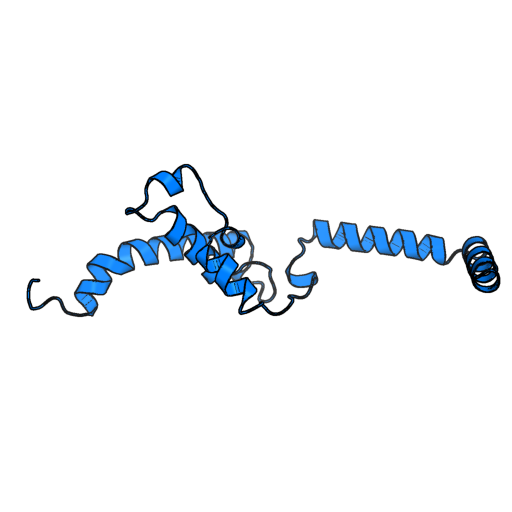N 1
ATOM 835 C CA . ALA A 1 100 ? 13.289 5.811 -13.721 1.00 96.00 100 ALA A CA 1
ATOM 836 C C . ALA A 1 100 ? 14.514 4.897 -13.863 1.00 96.00 100 ALA A C 1
ATOM 838 O O . ALA A 1 100 ? 15.012 4.723 -14.977 1.00 96.00 100 ALA A O 1
ATOM 839 N N . LEU A 1 101 ? 14.962 4.259 -12.778 1.00 97.00 101 LEU A N 1
ATOM 840 C CA . LEU A 1 101 ? 16.082 3.317 -12.795 1.00 97.00 101 LEU A CA 1
ATOM 841 C C . LEU A 1 101 ? 15.816 2.152 -13.756 1.00 97.00 101 LEU A C 1
ATOM 843 O O . LEU A 1 101 ? 16.667 1.812 -14.587 1.00 97.00 101 LEU A O 1
ATOM 847 N N . HIS A 1 102 ? 14.624 1.557 -13.677 1.00 95.38 102 HIS A N 1
ATOM 848 C CA . HIS A 1 102 ? 14.226 0.468 -14.562 1.00 95.38 102 HIS A CA 1
ATOM 849 C C . HIS A 1 102 ? 14.172 0.919 -16.023 1.00 95.38 102 HIS A C 1
ATOM 851 O O . HIS A 1 102 ? 14.788 0.275 -16.876 1.00 95.38 102 HIS A O 1
ATOM 857 N N . ILE A 1 103 ? 13.502 2.035 -16.317 1.00 96.12 103 ILE A N 1
ATOM 858 C CA . ILE A 1 103 ? 13.396 2.580 -17.676 1.00 96.12 103 ILE A CA 1
ATOM 859 C C . ILE A 1 103 ? 14.789 2.860 -18.245 1.00 96.12 103 ILE A C 1
ATOM 861 O O . ILE A 1 103 ? 15.118 2.368 -19.324 1.00 96.12 103 ILE A O 1
ATOM 865 N N . GLN A 1 104 ? 15.646 3.568 -17.507 1.00 98.00 104 GLN A N 1
ATOM 866 C CA . GLN A 1 104 ? 17.008 3.884 -17.941 1.00 98.00 104 GLN A CA 1
ATOM 867 C C . GLN A 1 104 ? 17.825 2.621 -18.220 1.00 98.00 104 GLN A C 1
ATOM 869 O O . GLN A 1 104 ? 18.496 2.538 -19.251 1.00 98.00 104 GLN A O 1
ATOM 874 N N . ARG A 1 105 ? 17.751 1.611 -17.344 1.00 97.50 105 ARG A N 1
ATOM 875 C CA . ARG A 1 105 ? 18.419 0.318 -17.551 1.00 97.50 105 ARG A CA 1
ATOM 876 C C . ARG A 1 105 ? 17.954 -0.349 -18.846 1.00 97.50 105 ARG A C 1
ATOM 878 O O . ARG A 1 105 ? 18.790 -0.800 -19.633 1.00 97.50 105 ARG A O 1
ATOM 885 N N . TYR A 1 106 ? 16.644 -0.414 -19.082 1.00 97.06 106 TYR A N 1
ATOM 886 C CA . TYR A 1 106 ? 16.095 -1.036 -20.288 1.00 97.06 106 TYR A CA 1
ATOM 887 C C . TYR A 1 106 ? 16.459 -0.262 -21.555 1.00 97.06 106 TYR A C 1
ATOM 889 O O . TYR A 1 106 ? 16.854 -0.891 -22.538 1.00 97.06 106 TYR A O 1
ATOM 897 N N . VAL A 1 107 ? 16.401 1.072 -21.518 1.00 98.12 107 VAL A N 1
ATOM 898 C CA . VAL A 1 107 ? 16.775 1.948 -22.637 1.00 98.12 107 VAL A CA 1
ATOM 899 C C . VAL A 1 107 ? 18.254 1.800 -22.974 1.00 98.12 107 VAL A C 1
ATOM 901 O O . VAL A 1 107 ? 18.578 1.564 -24.134 1.00 98.12 107 VAL A O 1
ATOM 904 N N . ARG A 1 108 ? 19.160 1.839 -21.986 1.00 98.31 108 ARG A N 1
ATOM 905 C CA . ARG A 1 108 ? 20.601 1.608 -22.215 1.00 98.31 108 ARG A CA 1
ATOM 906 C C . ARG A 1 108 ? 20.846 0.257 -22.883 1.00 98.31 108 ARG A C 1
ATOM 908 O O . ARG A 1 108 ? 21.553 0.179 -23.884 1.00 98.31 108 ARG A O 1
ATOM 915 N N . GLY A 1 109 ? 20.208 -0.799 -22.376 1.00 97.69 109 GLY A N 1
ATOM 916 C CA . GLY A 1 109 ? 20.302 -2.126 -22.982 1.00 97.69 109 GLY A CA 1
ATOM 917 C C . GLY A 1 109 ? 19.733 -2.177 -24.403 1.00 97.69 109 GLY A C 1
ATOM 918 O O . GLY A 1 109 ? 20.306 -2.829 -25.271 1.00 97.69 109 GLY A O 1
ATOM 919 N N . TRP A 1 110 ? 18.614 -1.498 -24.660 1.00 97.75 110 TRP A N 1
ATOM 920 C CA . TRP A 1 110 ? 18.013 -1.414 -25.991 1.00 97.75 110 TRP A CA 1
ATOM 921 C C . TRP A 1 110 ? 18.913 -0.666 -26.978 1.00 97.75 110 TRP A C 1
ATOM 923 O O . TRP A 1 110 ? 19.128 -1.170 -28.076 1.00 97.75 110 TRP A O 1
ATOM 933 N N . LEU A 1 111 ? 19.506 0.461 -26.571 1.00 98.25 111 LEU A N 1
ATOM 934 C CA . LEU A 1 111 ? 20.448 1.231 -27.387 1.00 98.25 111 LEU A CA 1
ATOM 935 C C . LEU A 1 111 ? 21.662 0.392 -27.792 1.00 98.25 111 LEU A C 1
ATOM 937 O O . LEU A 1 111 ? 22.012 0.362 -28.967 1.00 98.25 111 LEU A O 1
ATOM 941 N N . VAL A 1 112 ? 22.265 -0.342 -26.849 1.00 97.75 112 VAL A N 1
ATOM 942 C CA . VAL A 1 112 ? 23.376 -1.263 -27.150 1.00 97.75 112 VAL A CA 1
ATOM 943 C C . VAL A 1 112 ? 22.931 -2.344 -28.128 1.00 97.75 112 VAL A C 1
ATOM 945 O O . VAL A 1 112 ? 23.606 -2.589 -29.121 1.00 97.75 112 VAL A O 1
ATOM 948 N N . ARG A 1 113 ? 21.763 -2.952 -27.898 1.00 96.12 113 ARG A N 1
ATOM 949 C CA . ARG A 1 113 ? 21.220 -3.967 -28.807 1.00 96.12 113 ARG A CA 1
ATOM 950 C C . ARG A 1 113 ? 20.847 -3.405 -30.172 1.00 96.12 113 ARG A C 1
ATOM 952 O O . ARG A 1 113 ? 20.694 -4.200 -31.079 1.00 96.12 113 ARG A O 1
ATOM 959 N N . LYS A 1 114 ? 20.656 -2.099 -30.344 1.00 96.38 114 LYS A N 1
ATOM 960 C CA . LYS A 1 114 ? 20.341 -1.502 -31.647 1.00 96.38 114 LYS A CA 1
ATOM 961 C C . LYS A 1 114 ? 21.581 -1.371 -32.543 1.00 96.38 114 LYS A C 1
ATOM 963 O O . LYS A 1 114 ? 21.417 -1.228 -33.749 1.00 96.38 114 LYS A O 1
ATOM 968 N N . LYS A 1 115 ? 22.794 -1.407 -31.980 1.00 97.81 115 LYS A N 1
ATOM 969 C CA . LYS A 1 115 ? 24.031 -1.293 -32.761 1.00 97.81 115 LYS A CA 1
ATOM 970 C C . LYS A 1 115 ? 24.176 -2.467 -33.736 1.00 97.81 115 LYS A C 1
ATOM 972 O O . LYS A 1 115 ? 23.842 -3.601 -33.387 1.00 97.81 115 LYS A O 1
ATOM 977 N N . THR A 1 116 ? 24.641 -2.173 -34.948 1.00 97.75 116 THR A N 1
ATOM 978 C CA . THR A 1 116 ? 24.708 -3.135 -36.057 1.00 97.75 116 THR A CA 1
ATOM 979 C C . THR A 1 116 ? 25.614 -4.320 -35.731 1.00 97.75 116 THR A C 1
ATOM 981 O O . THR A 1 116 ? 25.172 -5.456 -35.836 1.00 97.75 116 THR A O 1
ATOM 984 N N . ASP A 1 117 ? 26.815 -4.056 -35.215 1.00 97.38 117 ASP A N 1
ATOM 985 C CA . ASP A 1 117 ? 27.788 -5.056 -34.751 1.00 97.38 117 ASP A CA 1
ATOM 986 C C . ASP A 1 117 ? 27.192 -6.020 -33.707 1.00 97.38 117 ASP A C 1
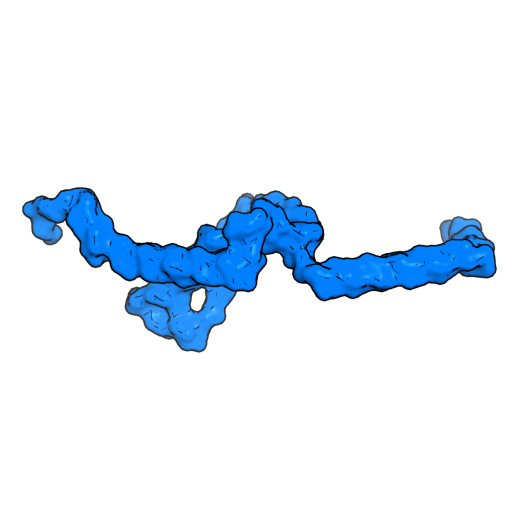ATOM 988 O O . ASP A 1 117 ? 27.321 -7.242 -33.798 1.00 97.38 117 ASP A O 1
ATOM 992 N N . VAL A 1 118 ? 26.456 -5.481 -32.733 1.00 97.12 118 VAL A N 1
ATOM 993 C CA . VAL A 1 118 ? 25.776 -6.277 -31.705 1.00 97.12 118 VAL A CA 1
ATOM 994 C C . VAL A 1 118 ? 24.635 -7.100 -32.309 1.00 97.12 118 VAL A C 1
ATOM 996 O O . VAL A 1 118 ? 24.409 -8.231 -31.879 1.00 97.12 118 VAL A O 1
ATOM 999 N N . GLN A 1 119 ? 23.890 -6.566 -33.279 1.00 96.56 119 GLN A N 1
ATOM 1000 C CA . GLN A 1 119 ? 22.838 -7.321 -33.970 1.00 96.56 119 GLN A CA 1
ATOM 1001 C C . GLN A 1 119 ? 23.413 -8.458 -34.809 1.00 96.56 119 GLN A C 1
ATOM 1003 O O . GLN A 1 119 ? 22.919 -9.577 -34.688 1.00 96.56 119 GLN A O 1
ATOM 1008 N N . GLU A 1 120 ? 24.465 -8.205 -35.586 1.00 95.94 120 GLU A N 1
ATOM 1009 C CA . GLU A 1 120 ? 25.174 -9.219 -36.373 1.00 95.94 120 GLU A CA 1
ATOM 1010 C C . GLU A 1 120 ? 25.660 -10.359 -35.478 1.00 95.94 120 GLU A C 1
ATOM 1012 O O . GLU A 1 120 ? 25.301 -11.516 -35.705 1.00 95.94 120 GLU A O 1
ATOM 1017 N N . MET A 1 121 ? 26.351 -10.029 -34.380 1.00 95.50 121 MET A N 1
ATOM 1018 C CA . MET A 1 121 ? 26.791 -11.009 -33.387 1.00 95.50 121 MET A CA 1
ATOM 1019 C C . MET A 1 121 ? 25.610 -11.822 -32.830 1.00 95.50 121 MET A C 1
ATOM 1021 O O . MET A 1 121 ? 25.687 -13.042 -32.704 1.00 95.50 121 MET A O 1
ATOM 1025 N N . ARG A 1 122 ? 24.483 -11.178 -32.502 1.00 93.44 122 ARG A N 1
ATOM 1026 C CA . ARG A 1 122 ? 23.301 -11.881 -31.976 1.00 93.44 122 ARG A CA 1
ATOM 1027 C C . ARG A 1 122 ? 22.636 -12.789 -33.003 1.00 93.44 122 ARG A C 1
ATOM 1029 O O . ARG A 1 122 ? 22.087 -13.805 -32.594 1.00 93.44 122 ARG A O 1
ATOM 1036 N N . GLN A 1 123 ? 22.627 -12.430 -34.286 1.00 93.94 123 GLN A N 1
ATOM 1037 C CA . GLN A 1 123 ? 22.111 -13.316 -35.331 1.00 93.94 123 GLN A CA 1
ATOM 1038 C C . GLN A 1 123 ? 23.055 -14.495 -35.554 1.00 93.94 123 GLN A C 1
ATOM 1040 O O . GLN A 1 123 ? 22.580 -15.623 -35.614 1.00 93.94 123 GLN A O 1
ATOM 1045 N N . PHE A 1 124 ? 24.370 -14.257 -35.567 1.00 93.50 124 PHE A N 1
ATOM 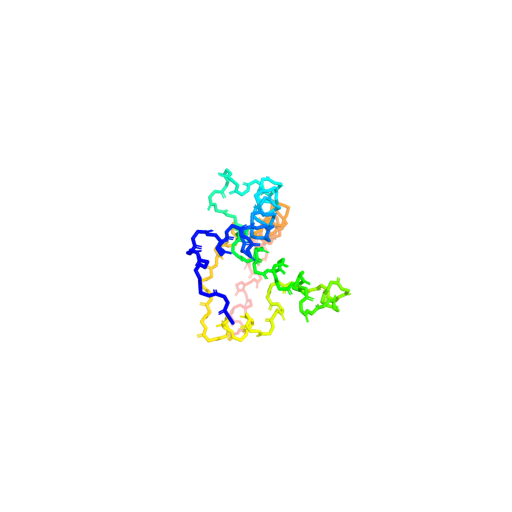1046 C CA . PHE A 1 124 ? 25.376 -15.316 -35.648 1.00 93.50 124 PHE A CA 1
ATOM 1047 C C . PHE A 1 124 ? 25.168 -16.382 -34.561 1.00 93.50 124 PHE A C 1
ATOM 1049 O O . PHE A 1 124 ? 25.034 -17.564 -34.867 1.00 93.50 124 PHE A O 1
ATOM 1056 N N . TRP A 1 125 ? 25.014 -15.968 -33.298 1.00 91.25 125 TRP A N 1
ATOM 1057 C CA . TRP A 1 125 ? 24.796 -16.904 -32.186 1.00 91.25 125 TRP A CA 1
ATOM 1058 C C . TRP A 1 125 ? 23.456 -17.647 -32.213 1.00 91.25 125 TRP A C 1
ATOM 1060 O O . TRP A 1 125 ? 23.347 -18.684 -31.571 1.00 91.25 125 TRP A O 1
ATOM 1070 N N . LYS A 1 126 ? 22.438 -17.167 -32.938 1.00 91.44 126 LYS A N 1
ATOM 1071 C CA . LYS A 1 126 ? 21.174 -17.911 -33.095 1.00 91.44 126 LYS A CA 1
ATOM 1072 C C . LYS A 1 126 ? 21.283 -19.091 -34.053 1.00 91.44 126 LYS A C 1
ATOM 1074 O O . LYS A 1 126 ? 20.424 -19.953 -34.006 1.00 91.44 126 LYS A O 1
ATOM 1079 N N . VAL A 1 127 ? 22.262 -19.080 -34.956 1.00 88.94 127 VAL A N 1
ATOM 1080 C CA . VAL A 1 127 ? 22.460 -20.147 -35.952 1.00 88.94 127 VAL A CA 1
ATOM 1081 C C . VAL A 1 127 ? 23.309 -21.287 -35.376 1.00 88.94 127 VAL A C 1
ATOM 1083 O O . VAL A 1 127 ? 23.274 -22.401 -35.884 1.00 88.94 127 VAL A O 1
ATOM 1086 N N . LEU A 1 128 ? 24.066 -21.011 -34.308 1.00 73.75 128 LEU A N 1
ATOM 1087 C CA . LEU A 1 128 ? 24.922 -21.979 -33.613 1.00 73.75 128 LEU A CA 1
ATOM 1088 C C . LEU A 1 128 ? 24.222 -22.729 -32.465 1.00 73.75 128 LEU A C 1
ATOM 1090 O O . LEU A 1 128 ? 24.847 -23.593 -31.850 1.00 73.75 128 LEU A O 1
ATOM 1094 N N . VAL A 1 129 ? 22.969 -22.382 -32.162 1.00 58.44 129 VAL A N 1
ATOM 1095 C CA . VAL A 1 129 ? 22.103 -23.042 -31.169 1.00 58.44 129 VAL A CA 1
ATOM 1096 C C . VAL A 1 129 ? 20.961 -23.716 -31.907 1.00 58.44 129 VAL A C 1
ATOM 1098 O O . VAL A 1 129 ? 20.654 -24.874 -31.557 1.00 58.44 129 VAL A O 1
#